Protein AF-A0A137R0L0-F1 (afdb_monomer)

Foldseek 3Di:
DKDKDDDQWDKDQFDPQDDVGIDIDGPDPPIDIDDDDDDDDDDDDAAADLAFDKDWDDDDPDDIDIDGGSHDPVDPRSDDDRDDDDDDD

Solvent-accessible surface area (backbone atoms only — not comparable to full-atom values): 6062 Å² total; per-residue (Å²): 106,79,47,80,44,73,56,58,71,42,71,54,70,82,36,91,88,34,79,94,29,37,55,78,49,63,77,38,91,78,42,42,79,46,69,76,80,91,81,92,79,83,88,90,82,77,74,65,31,49,46,84,42,76,48,74,48,63,62,86,91,50,75,72,47,77,48,76,64,39,40,35,83,92,49,90,48,67,64,78,73,95,79,71,84,87,73,90,128

Secondary structure (DSSP, 8-state):
-EEEESS-EEEPPP-TTSGGG--EEE-STT-EEEE---SS------PPBSS---EEE--TTSPPEEE---B-SS---S---S-------

Mean predicted aligned error: 5.38 Å

Radius of gyration: 14.44 Å; Cα contacts (8 Å, |Δi|>4): 110; chains: 1; bounding box: 40×31×35 Å

pLDDT: mean 86.38, std 8.69, range [53.81, 95.69]

Sequence (89 aa):
MIHYLGEGWSRSSFNDLDFRGSHIIAQDPEATAIVEFRGVAVYFLSPLWPWSVTTQVQLDSQPFTTIIPSRDFCSDNLYGDETVKSHVV

Structure (mmCIF, N/CA/C/O backbone):
data_AF-A0A137R0L0-F1
#
_entry.id   AF-A0A137R0L0-F1
#
loop_
_atom_site.group_PDB
_atom_site.id
_atom_site.type_symbol
_atom_site.label_atom_id
_atom_site.label_alt_id
_atom_site.label_comp_id
_atom_site.label_asym_id
_atom_site.label_entity_id
_atom_site.label_seq_id
_atom_site.pdbx_PDB_ins_code
_atom_site.Cartn_x
_atom_site.Cartn_y
_atom_site.Cartn_z
_atom_site.occupancy
_atom_site.B_iso_or_equiv
_atom_site.auth_seq_id
_atom_site.auth_comp_id
_atom_site.auth_asym_id
_atom_site.auth_atom_id
_atom_site.pdbx_PDB_model_num
ATOM 1 N N . MET A 1 1 ? -14.490 0.515 -4.375 1.00 83.06 1 MET A N 1
ATOM 2 C CA . MET A 1 1 ? -13.817 1.752 -4.841 1.00 83.06 1 MET A CA 1
ATOM 3 C C . MET A 1 1 ? -12.786 2.114 -3.782 1.00 83.06 1 MET A C 1
ATOM 5 O O . MET A 1 1 ? -13.015 1.744 -2.639 1.00 83.06 1 MET A O 1
ATOM 9 N N . ILE A 1 2 ? -11.659 2.734 -4.146 1.00 91.75 2 ILE A N 1
ATOM 10 C CA . ILE A 1 2 ? -10.654 3.187 -3.169 1.00 91.75 2 ILE A CA 1
ATOM 11 C C . ILE A 1 2 ? -10.811 4.699 -2.992 1.00 91.75 2 ILE A C 1
ATOM 13 O O . ILE A 1 2 ? -10.865 5.416 -3.991 1.00 91.75 2 ILE A O 1
ATOM 17 N N . HIS A 1 3 ? -10.903 5.164 -1.748 1.00 95.00 3 HIS A N 1
ATOM 18 C CA . HIS A 1 3 ? -10.908 6.580 -1.385 1.00 95.00 3 HIS A CA 1
ATOM 19 C C . HIS A 1 3 ? -9.542 6.956 -0.816 1.00 95.00 3 HIS A C 1
ATOM 21 O O . HIS A 1 3 ? -9.046 6.282 0.082 1.00 95.00 3 HIS A O 1
ATOM 27 N N . TYR A 1 4 ? -8.945 8.025 -1.332 1.00 95.38 4 TYR A N 1
ATOM 28 C CA . TYR A 1 4 ? -7.640 8.516 -0.896 1.00 95.38 4 TYR A CA 1
ATOM 29 C C . TYR A 1 4 ? -7.833 9.773 -0.043 1.00 95.38 4 TYR A C 1
ATOM 31 O O . TYR A 1 4 ? -8.471 10.725 -0.492 1.00 95.38 4 TYR A O 1
ATOM 39 N N . LEU A 1 5 ? -7.320 9.754 1.186 1.00 95.69 5 LEU A N 1
ATOM 40 C CA . LEU A 1 5 ? -7.323 10.868 2.134 1.00 95.69 5 LEU A CA 1
ATOM 41 C C . LEU A 1 5 ? -5.883 11.319 2.414 1.00 95.69 5 LEU A C 1
ATOM 43 O O . LEU A 1 5 ? -4.964 10.499 2.370 1.00 95.69 5 LEU A O 1
ATOM 47 N N . GLY A 1 6 ? -5.699 12.597 2.743 1.00 92.88 6 GLY A N 1
ATOM 48 C CA . GLY A 1 6 ? -4.375 13.209 2.912 1.00 92.88 6 GLY A CA 1
ATOM 49 C C . GLY A 1 6 ? -3.808 13.769 1.606 1.00 92.88 6 GLY A C 1
ATOM 50 O O . GLY A 1 6 ? -4.492 13.787 0.577 1.00 92.88 6 GLY A O 1
ATOM 51 N N . GLU A 1 7 ? -2.570 14.256 1.657 1.00 93.25 7 GLU A N 1
ATOM 52 C CA . GLU A 1 7 ? -1.888 14.851 0.506 1.00 93.25 7 GLU A CA 1
ATOM 53 C C . GLU A 1 7 ? -0.885 13.873 -0.129 1.00 93.25 7 GLU A C 1
ATOM 55 O O . GLU A 1 7 ? -0.764 12.713 0.259 1.00 93.25 7 GLU A O 1
ATOM 60 N N . GLY A 1 8 ? -0.195 14.307 -1.186 1.00 92.06 8 GLY A N 1
ATOM 61 C CA . GLY A 1 8 ? 0.912 13.543 -1.770 1.00 92.06 8 GLY A CA 1
ATOM 62 C C . GLY A 1 8 ? 0.524 12.293 -2.567 1.00 92.06 8 GLY A C 1
ATOM 63 O O . GLY A 1 8 ? 1.419 11.588 -3.029 1.00 92.06 8 GLY A O 1
ATOM 64 N N . TRP A 1 9 ? -0.770 12.019 -2.765 1.00 95.00 9 TRP A N 1
ATOM 65 C CA . TRP A 1 9 ? -1.235 10.969 -3.669 1.00 95.00 9 TRP A CA 1
ATOM 66 C C . TRP A 1 9 ? -0.956 11.338 -5.123 1.00 95.00 9 TRP A C 1
ATOM 68 O O . TRP A 1 9 ? -1.432 12.352 -5.635 1.00 95.00 9 TRP A O 1
ATOM 78 N N . SER A 1 10 ? -0.226 10.475 -5.816 1.00 94.50 10 SER A N 1
ATOM 79 C CA . SER A 1 10 ? 0.051 10.621 -7.239 1.00 94.50 10 SER A CA 1
ATOM 80 C C . SER A 1 10 ? -0.074 9.281 -7.947 1.00 94.50 10 SER A C 1
ATOM 82 O O . SER A 1 10 ? 0.098 8.213 -7.358 1.00 94.50 10 SER A O 1
ATOM 84 N N . ARG A 1 11 ? -0.432 9.3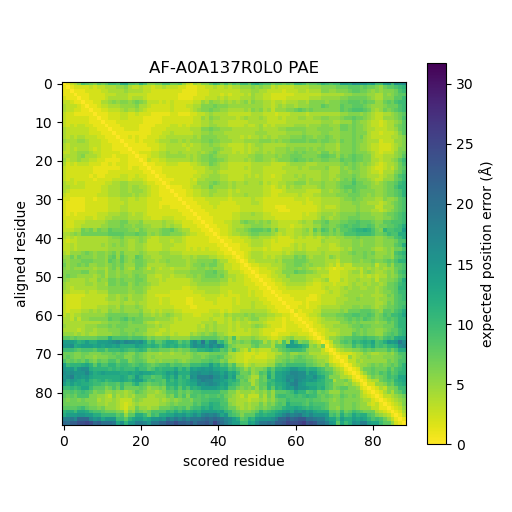39 -9.227 1.00 94.25 11 ARG A N 1
ATOM 85 C CA . ARG A 1 11 ? -0.439 8.171 -10.102 1.00 94.25 11 ARG A CA 1
ATOM 86 C C . ARG A 1 11 ? 0.938 8.024 -10.732 1.00 94.25 11 ARG A C 1
ATOM 88 O O . ARG A 1 11 ? 1.479 9.021 -11.207 1.00 94.25 11 ARG A O 1
ATOM 95 N N . SER A 1 12 ? 1.469 6.805 -10.752 1.00 91.50 12 SER A N 1
ATOM 96 C CA . SER A 1 12 ? 2.730 6.508 -11.429 1.00 91.50 12 SER A CA 1
ATOM 97 C C . SER A 1 12 ? 2.627 6.736 -12.942 1.00 91.50 12 SER A C 1
ATOM 99 O O . SER A 1 12 ? 1.534 6.839 -13.521 1.00 91.50 12 SER A O 1
ATOM 101 N N . S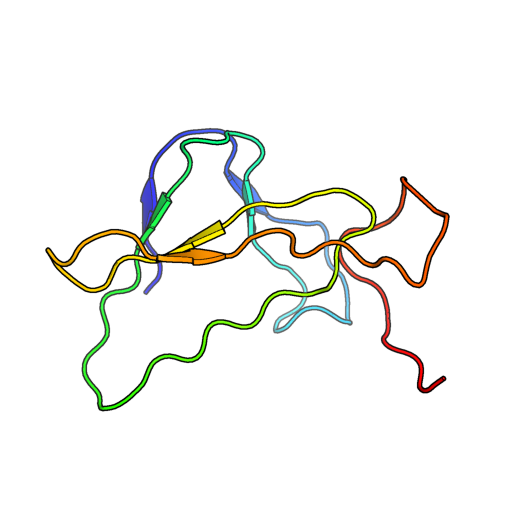ER A 1 13 ? 3.785 6.820 -13.594 1.00 92.75 13 SER A N 1
ATOM 102 C CA . SER A 1 13 ? 3.882 6.687 -15.046 1.00 92.75 13 SER A CA 1
ATOM 103 C C . SER A 1 13 ? 3.390 5.307 -15.498 1.00 92.75 13 SER A C 1
ATOM 105 O O . SER A 1 13 ? 3.207 4.388 -14.699 1.00 92.75 13 SER A O 1
ATOM 107 N N . PHE A 1 14 ? 3.135 5.162 -16.800 1.00 94.50 14 PHE A N 1
ATOM 108 C CA . PHE A 1 14 ? 2.719 3.870 -17.327 1.00 94.50 14 PHE A CA 1
ATOM 109 C C . PHE A 1 14 ? 3.847 2.834 -17.196 1.00 94.50 14 PHE A C 1
ATOM 111 O O . PHE A 1 14 ? 4.964 3.101 -17.639 1.00 94.50 14 PHE A O 1
ATOM 118 N N . ASN A 1 15 ? 3.530 1.655 -16.663 1.00 91.25 15 ASN A N 1
ATOM 119 C CA . ASN A 1 15 ? 4.422 0.502 -16.598 1.00 91.25 15 ASN A CA 1
ATOM 120 C C . ASN A 1 15 ? 3.625 -0.789 -16.844 1.00 91.25 15 ASN A C 1
ATOM 122 O O . ASN A 1 15 ? 2.621 -1.057 -16.190 1.00 91.25 15 ASN A O 1
ATOM 126 N N . ASP A 1 16 ? 4.071 -1.608 -17.788 1.00 93.25 16 ASP A N 1
ATOM 127 C CA . ASP A 1 16 ? 3.439 -2.861 -18.207 1.00 93.25 16 ASP A CA 1
ATOM 128 C C . ASP A 1 16 ? 3.488 -3.971 -17.140 1.00 93.25 16 ASP A C 1
ATOM 130 O O . ASP A 1 16 ? 2.766 -4.966 -17.246 1.00 93.25 16 ASP A O 1
ATOM 134 N N . LEU A 1 17 ? 4.287 -3.789 -16.087 1.00 89.62 17 LEU A N 1
ATOM 135 C CA . LEU A 1 17 ? 4.292 -4.641 -14.898 1.00 89.62 17 LEU A CA 1
ATOM 136 C C . LEU A 1 17 ? 3.174 -4.284 -13.903 1.00 89.62 17 LEU A C 1
ATOM 138 O O . LEU A 1 17 ? 2.816 -5.117 -13.070 1.00 89.62 17 LEU A O 1
ATOM 142 N N . ASP A 1 18 ? 2.598 -3.082 -13.992 1.00 88.69 18 ASP A N 1
ATOM 143 C CA . ASP A 1 18 ? 1.504 -2.662 -13.122 1.00 88.69 18 ASP A CA 1
ATOM 144 C C . ASP A 1 18 ? 0.163 -3.218 -13.610 1.00 88.69 18 ASP A C 1
ATOM 146 O O . ASP A 1 18 ? -0.174 -3.207 -14.801 1.00 88.69 18 ASP A O 1
ATOM 150 N N . PHE A 1 19 ? -0.691 -3.630 -12.671 1.00 86.19 19 PHE A N 1
ATOM 151 C CA . PHE A 1 19 ? -2.059 -4.004 -13.009 1.00 86.19 19 PHE A CA 1
ATOM 152 C C . PHE A 1 19 ? -2.796 -2.810 -13.631 1.00 86.19 19 PHE A C 1
ATOM 154 O O . PHE A 1 19 ? -2.975 -1.772 -12.999 1.00 86.19 19 PHE A O 1
ATOM 161 N N . ARG A 1 20 ? -3.258 -2.974 -14.878 1.00 90.69 20 ARG A N 1
ATOM 162 C CA . ARG A 1 20 ? -3.859 -1.901 -15.698 1.00 90.69 20 ARG A CA 1
ATOM 163 C C . ARG A 1 20 ? -2.906 -0.732 -15.998 1.00 90.69 20 ARG A C 1
ATOM 165 O O . ARG A 1 20 ? -3.374 0.350 -16.351 1.00 90.69 20 ARG A O 1
ATOM 172 N N . GLY A 1 21 ? -1.598 -0.968 -15.921 1.00 93.50 21 GLY A N 1
ATOM 173 C CA . GLY A 1 21 ? -0.566 -0.094 -16.465 1.00 93.50 21 GLY A CA 1
ATOM 174 C C . GLY A 1 21 ? -0.085 1.029 -15.554 1.00 93.50 21 GLY A C 1
ATOM 175 O O . GLY A 1 21 ? 0.703 1.832 -16.016 1.00 93.50 21 GLY A O 1
ATOM 176 N N . SER A 1 22 ? -0.569 1.157 -14.318 1.00 93.19 22 SER A N 1
ATOM 177 C CA . SER A 1 22 ? -0.084 2.166 -13.357 1.00 93.19 22 SER A CA 1
ATOM 178 C C . SER A 1 22 ? -0.593 1.848 -11.952 1.00 93.19 22 SER A C 1
ATOM 180 O O . SER A 1 22 ? -1.659 1.237 -11.829 1.00 93.19 22 SER A O 1
ATOM 182 N N . HIS A 1 23 ? 0.020 2.412 -10.922 1.00 90.31 23 HIS A N 1
ATOM 183 C CA . HIS A 1 23 ? -0.461 2.358 -9.544 1.00 90.31 23 HIS A CA 1
ATOM 184 C C . HIS A 1 23 ? -0.532 3.763 -8.918 1.00 90.31 23 HIS A C 1
ATOM 186 O O . HIS A 1 23 ? -0.281 4.777 -9.572 1.00 90.31 23 HIS A O 1
ATOM 192 N N . ILE A 1 24 ? -0.969 3.824 -7.659 1.00 92.19 24 ILE A N 1
ATOM 193 C CA . ILE A 1 24 ? -1.068 5.057 -6.875 1.00 92.19 24 ILE 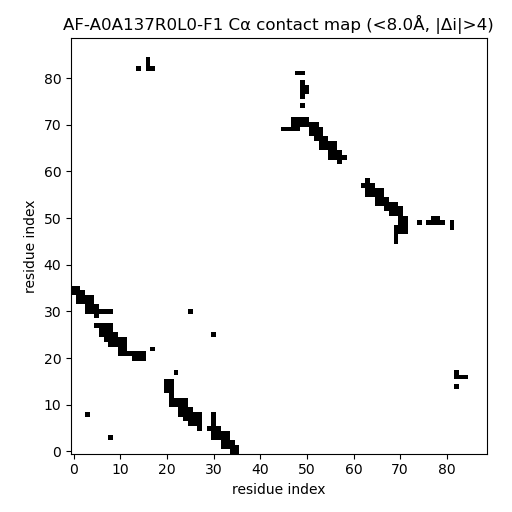A CA 1
ATOM 194 C C . ILE A 1 24 ? -0.055 4.975 -5.732 1.00 92.19 24 ILE A C 1
ATOM 196 O O . ILE A 1 24 ? -0.020 3.970 -5.024 1.00 92.19 24 ILE A O 1
ATOM 200 N N . ILE A 1 25 ? 0.737 6.029 -5.551 1.00 89.25 25 ILE A N 1
ATOM 201 C CA . ILE A 1 25 ? 1.747 6.160 -4.498 1.00 89.25 25 ILE A CA 1
ATOM 202 C C . ILE A 1 25 ? 1.486 7.429 -3.681 1.00 89.25 25 ILE A C 1
ATOM 204 O O . ILE A 1 25 ? 1.027 8.436 -4.227 1.00 89.25 25 ILE A O 1
ATOM 208 N N . ALA A 1 26 ? 1.773 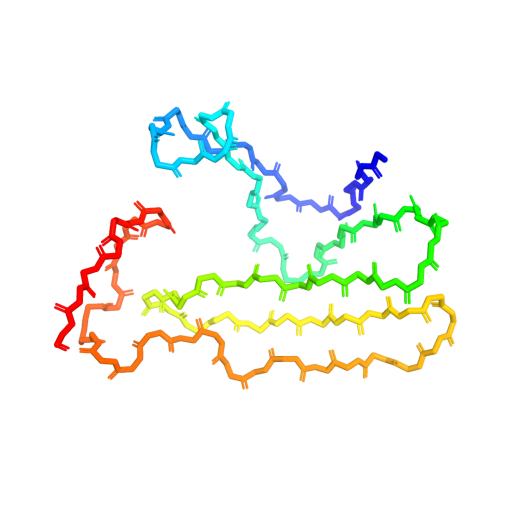7.380 -2.381 1.00 91.31 26 ALA A N 1
ATOM 209 C CA . ALA A 1 26 ? 1.763 8.540 -1.496 1.00 91.31 26 ALA A CA 1
ATOM 210 C C . ALA A 1 26 ? 3.172 8.835 -0.982 1.00 91.31 26 ALA A C 1
ATOM 212 O O . ALA A 1 26 ? 3.928 7.916 -0.673 1.00 91.31 26 ALA A O 1
ATOM 213 N N . GLN A 1 27 ? 3.500 10.121 -0.871 1.00 87.88 27 GLN A N 1
ATOM 214 C CA . GLN A 1 27 ? 4.734 10.597 -0.231 1.00 87.88 27 GLN A CA 1
ATOM 215 C C . GLN A 1 27 ? 4.490 11.171 1.174 1.00 87.88 27 GLN A C 1
ATOM 217 O O . GLN A 1 27 ? 5.439 11.351 1.934 1.00 87.88 27 GLN A O 1
ATOM 222 N N . ASP A 1 28 ? 3.232 11.455 1.513 1.00 90.88 28 ASP A N 1
ATOM 223 C CA . ASP A 1 28 ? 2.818 11.901 2.842 1.00 90.88 28 ASP A CA 1
ATOM 224 C C . ASP A 1 28 ? 2.689 10.680 3.778 1.00 90.88 28 ASP A C 1
ATOM 226 O O . ASP A 1 28 ? 1.938 9.754 3.454 1.00 90.88 28 ASP A O 1
ATOM 230 N N . PRO A 1 29 ? 3.414 10.633 4.914 1.00 88.56 29 PRO A N 1
ATOM 231 C CA . PRO A 1 29 ? 3.352 9.513 5.854 1.00 88.56 29 PRO A CA 1
ATOM 232 C C . PRO A 1 29 ? 1.980 9.335 6.525 1.00 88.56 29 PRO A C 1
ATOM 234 O O . PRO A 1 29 ? 1.706 8.248 7.025 1.00 88.56 29 PRO A O 1
ATOM 237 N N . GLU A 1 30 ? 1.121 10.359 6.516 1.00 90.88 30 GLU A N 1
ATOM 238 C CA . GLU A 1 30 ? -0.231 10.309 7.092 1.00 90.88 30 GLU A CA 1
ATOM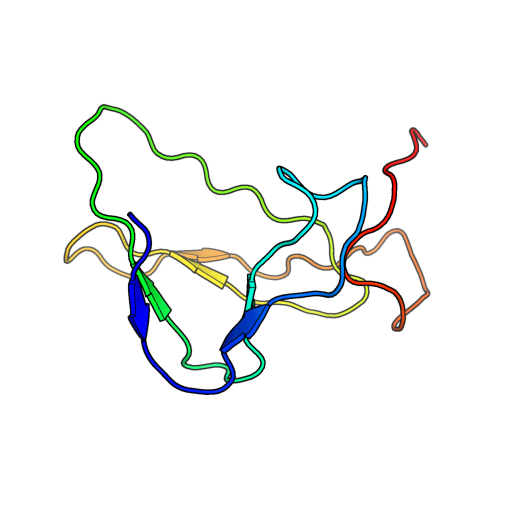 239 C C . GLU A 1 30 ? -1.315 9.995 6.037 1.00 90.88 30 GLU A C 1
ATOM 241 O O . GLU A 1 30 ? -2.515 9.944 6.335 1.00 90.88 30 GLU A O 1
ATOM 246 N N . ALA A 1 31 ? -0.914 9.768 4.782 1.00 94.31 31 ALA A N 1
ATOM 247 C CA . ALA A 1 31 ? -1.831 9.451 3.698 1.00 94.31 31 ALA A CA 1
ATOM 248 C C . ALA A 1 31 ? -2.559 8.118 3.939 1.00 94.31 31 ALA A C 1
ATOM 250 O O . ALA A 1 31 ? -1.953 7.088 4.232 1.00 94.31 31 ALA A O 1
ATOM 251 N N . THR A 1 32 ? -3.882 8.114 3.756 1.00 94.88 32 THR A 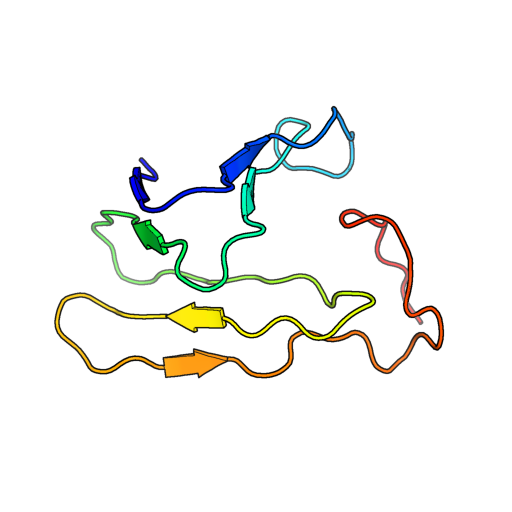N 1
ATOM 252 C CA . THR A 1 32 ? -4.732 6.944 4.026 1.00 94.88 32 THR A CA 1
ATOM 253 C C . THR A 1 32 ? -5.528 6.529 2.790 1.00 94.88 32 THR A C 1
ATOM 255 O O . THR A 1 32 ? -6.203 7.352 2.171 1.00 94.88 32 THR A O 1
ATOM 258 N N . ALA A 1 33 ? -5.489 5.240 2.444 1.00 94.62 33 ALA A N 1
ATOM 259 C CA . ALA A 1 33 ? -6.336 4.643 1.412 1.00 94.62 33 ALA A CA 1
ATOM 260 C C . ALA A 1 33 ? -7.426 3.773 2.055 1.00 94.62 33 ALA A C 1
ATOM 262 O O . ALA A 1 33 ? -7.128 2.823 2.776 1.00 94.62 33 ALA A O 1
ATOM 263 N N . ILE A 1 34 ? -8.692 4.082 1.773 1.00 95.12 34 ILE A N 1
ATOM 264 C CA . ILE A 1 34 ? -9.861 3.402 2.338 1.00 95.12 34 ILE A CA 1
ATOM 265 C C . ILE A 1 34 ? -10.541 2.572 1.256 1.00 95.12 34 ILE A C 1
ATOM 267 O O . ILE A 1 34 ? -10.872 3.074 0.179 1.00 95.12 34 ILE A O 1
ATOM 271 N N . VAL A 1 35 ? -10.796 1.302 1.563 1.00 94.06 35 VAL A N 1
ATOM 272 C CA . VAL A 1 35 ? -11.578 0.398 0.719 1.00 94.06 35 VAL A CA 1
ATOM 273 C C . VAL A 1 35 ? -12.795 -0.076 1.490 1.00 94.06 35 VAL A C 1
ATOM 275 O O . VAL A 1 35 ? -12.674 -0.821 2.456 1.00 94.06 35 VAL A O 1
ATOM 278 N N . GLU A 1 36 ? -13.978 0.302 1.015 1.00 94.31 36 GLU A N 1
ATOM 279 C CA . GLU A 1 36 ? -15.225 -0.299 1.478 1.00 94.31 36 GLU A CA 1
ATOM 280 C C . GLU A 1 36 ? -15.450 -1.624 0.743 1.00 94.31 36 GLU A C 1
ATOM 282 O O . GLU A 1 36 ? -15.534 -1.672 -0.492 1.00 94.31 36 GLU A O 1
ATOM 287 N N . PHE A 1 37 ? -15.524 -2.715 1.504 1.00 91.19 37 PH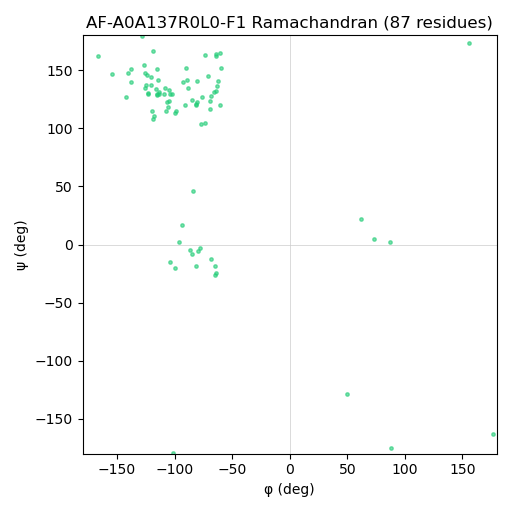E A N 1
ATOM 288 C CA . PHE A 1 37 ? -15.641 -4.069 0.976 1.00 91.19 37 PHE A CA 1
ATOM 289 C C . PHE A 1 37 ? -16.656 -4.892 1.772 1.00 91.19 37 PHE A C 1
ATOM 291 O O . PHE A 1 37 ? -16.688 -4.851 2.998 1.00 91.19 37 PHE A O 1
ATOM 298 N N . ARG A 1 38 ? -17.460 -5.695 1.065 1.00 94.31 38 ARG A N 1
ATOM 299 C CA . ARG A 1 38 ? -18.345 -6.702 1.658 1.00 94.31 38 ARG A CA 1
ATOM 300 C C . ARG A 1 38 ? -17.934 -8.081 1.159 1.00 94.31 38 ARG A C 1
ATOM 302 O O . ARG A 1 38 ? -18.152 -8.410 -0.004 1.00 94.31 38 ARG A O 1
ATOM 309 N N . GLY A 1 39 ? -17.381 -8.896 2.047 1.00 91.94 39 GLY A N 1
ATOM 310 C CA . GLY A 1 39 ? -16.964 -10.262 1.752 1.00 91.94 39 GLY A CA 1
ATOM 311 C C . GLY A 1 39 ? -16.284 -10.904 2.954 1.00 91.94 39 GLY A C 1
ATOM 312 O O . GLY A 1 39 ? -16.439 -10.432 4.075 1.00 91.94 39 GLY A O 1
ATOM 313 N N . VAL A 1 40 ? -15.558 -11.997 2.721 1.00 94.94 40 VAL A N 1
ATOM 314 C CA . VAL A 1 40 ? -14.975 -12.814 3.801 1.00 94.94 40 VAL A CA 1
ATOM 315 C C . VAL A 1 40 ? -13.498 -12.530 4.066 1.00 94.94 40 VAL A C 1
ATOM 317 O O . VAL A 1 40 ? -13.008 -12.865 5.139 1.00 94.94 40 VAL A O 1
ATOM 320 N N . ALA A 1 41 ? -12.783 -11.942 3.103 1.00 91.38 41 ALA A N 1
ATOM 321 C CA . ALA A 1 41 ? -11.352 -11.692 3.220 1.00 91.38 41 ALA A CA 1
ATOM 322 C C . ALA A 1 41 ? -10.901 -10.521 2.342 1.00 91.38 41 ALA A C 1
ATOM 324 O O . ALA A 1 41 ? -11.404 -10.333 1.233 1.00 91.38 41 ALA A O 1
ATOM 325 N N . VAL A 1 42 ? -9.902 -9.791 2.838 1.00 88.88 42 VAL A N 1
ATOM 326 C CA . VAL A 1 42 ? -9.105 -8.813 2.094 1.00 88.88 42 VAL A CA 1
ATOM 327 C C . VAL A 1 42 ? -7.648 -9.240 2.218 1.00 88.88 42 VAL A C 1
ATOM 329 O O . VAL A 1 42 ? -7.171 -9.492 3.322 1.00 88.88 42 VAL A O 1
ATOM 332 N N . TYR A 1 43 ? -6.949 -9.331 1.090 1.00 87.75 43 TYR A N 1
ATOM 333 C CA . TYR A 1 43 ? -5.521 -9.626 1.055 1.00 87.75 43 TYR A CA 1
ATOM 334 C C . TYR A 1 43 ? -4.766 -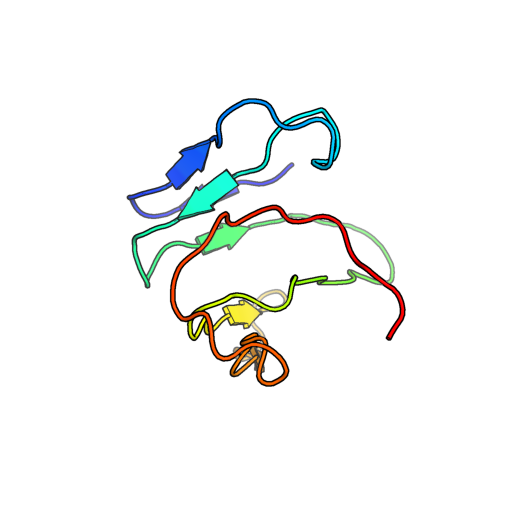8.346 0.721 1.00 87.75 43 TYR A C 1
ATOM 336 O O . TYR A 1 43 ? -4.965 -7.767 -0.346 1.00 87.75 43 TYR A O 1
ATOM 344 N N . PHE A 1 44 ? -3.911 -7.910 1.639 1.00 85.62 44 PHE A N 1
ATOM 345 C CA . PHE A 1 44 ? -2.966 -6.830 1.398 1.00 85.62 44 PHE A CA 1
ATOM 346 C C . PHE A 1 44 ? -1.656 -7.432 0.885 1.00 85.62 44 PHE A C 1
ATOM 348 O O . PHE A 1 44 ? -1.047 -8.257 1.566 1.00 85.62 44 PHE A O 1
ATOM 355 N N . LEU A 1 45 ? -1.246 -7.041 -0.321 1.00 81.94 45 LEU A N 1
ATOM 356 C CA . LEU A 1 45 ? 0.033 -7.425 -0.910 1.00 81.94 45 LEU A CA 1
ATOM 357 C C . LEU A 1 45 ? 0.879 -6.164 -1.066 1.00 81.94 45 LEU A C 1
ATOM 359 O O . LEU A 1 45 ? 0.416 -5.189 -1.653 1.00 81.94 45 LEU A O 1
ATOM 363 N N . SER A 1 46 ? 2.110 -6.202 -0.563 1.00 78.94 46 SER A N 1
ATOM 364 C CA . SER A 1 46 ? 3.102 -5.144 -0.764 1.00 78.94 46 SER A CA 1
ATOM 365 C C . SER A 1 46 ? 4.323 -5.739 -1.455 1.00 78.94 46 SER A C 1
ATOM 367 O O . SER A 1 46 ? 4.754 -6.825 -1.053 1.00 78.94 46 SER A O 1
ATOM 369 N N . PRO A 1 47 ? 4.911 -5.052 -2.452 1.00 76.50 47 PRO A N 1
ATOM 370 C CA . PRO A 1 47 ? 6.248 -5.398 -2.900 1.00 76.50 47 PRO A CA 1
ATOM 371 C C . PRO A 1 47 ? 7.256 -5.167 -1.766 1.00 76.50 47 PRO A C 1
ATOM 373 O O . PRO A 1 47 ? 6.976 -4.460 -0.788 1.00 76.50 47 PRO A O 1
ATOM 376 N N . LEU A 1 48 ? 8.428 -5.780 -1.907 1.00 81.94 48 LEU A N 1
ATOM 377 C CA . LEU A 1 48 ? 9.598 -5.411 -1.125 1.00 81.94 48 LEU A CA 1
ATOM 378 C C . LEU A 1 48 ? 10.236 -4.187 -1.788 1.00 81.94 48 LEU A C 1
ATOM 380 O O . LEU A 1 48 ? 10.575 -4.222 -2.967 1.00 81.94 48 LEU A O 1
ATOM 384 N N . TRP A 1 49 ? 10.346 -3.099 -1.036 1.00 83.62 49 TRP A N 1
ATOM 385 C CA . TRP A 1 49 ? 10.805 -1.801 -1.520 1.00 83.62 49 TRP A CA 1
ATOM 386 C C . TRP A 1 49 ? 12.328 -1.651 -1.375 1.00 83.62 49 TRP A C 1
ATOM 388 O O . TRP A 1 49 ? 12.899 -2.201 -0.430 1.00 83.62 49 TRP A O 1
ATOM 398 N N . PRO A 1 50 ? 13.003 -0.848 -2.220 1.00 81.75 50 PRO A N 1
ATOM 399 C CA . PRO A 1 50 ? 14.438 -0.568 -2.059 1.00 81.75 50 PRO A CA 1
ATOM 400 C C . PRO A 1 50 ? 14.741 0.190 -0.750 1.00 81.75 50 PRO A C 1
ATOM 402 O O . PRO A 1 50 ? 15.836 0.102 -0.189 1.00 81.75 50 PRO A O 1
ATOM 405 N N . TRP A 1 51 ? 13.743 0.908 -0.225 1.00 80.69 51 TRP A N 1
ATOM 406 C CA . TRP A 1 51 ? 13.784 1.655 1.031 1.00 80.69 51 TRP A CA 1
ATOM 407 C C . TRP A 1 51 ? 12.745 1.149 2.040 1.00 80.69 51 TRP A C 1
ATOM 409 O O . TRP A 1 51 ? 11.831 0.394 1.717 1.00 80.69 51 TRP A O 1
ATOM 419 N N . SER A 1 52 ? 12.885 1.562 3.302 1.00 83.62 52 SER A N 1
ATOM 420 C CA . SER A 1 52 ? 11.944 1.183 4.358 1.00 83.62 52 SER A CA 1
ATOM 421 C C . SER A 1 52 ? 10.588 1.850 4.158 1.00 83.62 52 SER A C 1
ATOM 423 O O . SER A 1 52 ? 10.471 3.069 4.267 1.00 83.62 52 SER A O 1
ATOM 425 N N . VAL A 1 53 ? 9.562 1.031 3.942 1.00 84.81 53 VAL A N 1
ATOM 426 C CA . VAL A 1 53 ? 8.158 1.446 3.955 1.00 84.81 53 VAL A CA 1
ATOM 427 C C . VAL A 1 53 ? 7.459 0.777 5.134 1.00 84.81 53 VAL A C 1
ATOM 429 O O . VAL A 1 53 ? 7.554 -0.441 5.326 1.00 84.81 53 VAL A O 1
ATOM 432 N N . THR A 1 54 ? 6.762 1.593 5.920 1.00 88.00 54 THR A N 1
ATOM 433 C CA . THR A 1 54 ? 5.874 1.153 6.997 1.00 88.00 54 THR A CA 1
ATOM 434 C C . THR A 1 54 ? 4.441 1.327 6.527 1.00 88.00 54 THR A C 1
ATOM 436 O O . THR A 1 54 ? 4.088 2.382 6.009 1.00 88.00 54 THR A O 1
ATOM 439 N N . THR A 1 55 ? 3.606 0.312 6.727 1.00 88.94 55 THR A N 1
ATOM 440 C CA . THR A 1 55 ? 2.177 0.394 6.407 1.00 88.94 55 THR A CA 1
ATOM 441 C C . THR A 1 55 ? 1.362 0.045 7.636 1.00 88.94 55 THR A C 1
ATOM 443 O O . THR A 1 55 ? 1.672 -0.913 8.337 1.00 88.94 55 THR A O 1
ATOM 446 N N . GLN A 1 56 ? 0.304 0.801 7.901 1.00 92.12 56 GLN A N 1
ATOM 447 C CA . GLN A 1 56 ? -0.680 0.458 8.920 1.00 92.12 56 GLN A CA 1
ATOM 448 C C . GLN A 1 56 ? -1.974 0.019 8.246 1.00 92.12 56 GLN A C 1
ATOM 450 O O . GLN A 1 56 ? -2.439 0.654 7.303 1.00 92.12 56 GLN A O 1
ATOM 455 N N . VAL A 1 57 ? -2.546 -1.082 8.727 1.00 92.19 57 VAL A N 1
ATOM 456 C CA . VAL A 1 57 ? -3.838 -1.591 8.263 1.00 92.19 57 VAL A CA 1
ATOM 457 C C . VAL A 1 57 ? -4.823 -1.539 9.416 1.00 92.19 57 VAL A C 1
ATOM 459 O O . VAL A 1 57 ? -4.517 -1.966 10.530 1.00 92.19 57 VAL A O 1
ATOM 462 N N . GLN A 1 58 ? -6.018 -1.036 9.134 1.00 94.25 58 GLN A N 1
ATOM 463 C CA . GLN A 1 58 ? -7.132 -0.995 10.066 1.00 94.25 58 GLN A CA 1
ATOM 464 C C . GLN A 1 58 ? -8.346 -1.663 9.426 1.00 94.25 58 GLN A C 1
ATOM 466 O O . GLN A 1 58 ? -8.646 -1.413 8.259 1.00 94.25 58 GLN A O 1
ATOM 471 N N . LEU A 1 59 ? -9.035 -2.513 10.188 1.00 93.50 59 LEU A N 1
ATOM 472 C CA . LEU A 1 59 ? -10.324 -3.074 9.795 1.00 93.50 59 LEU A CA 1
ATOM 473 C C . LEU A 1 59 ? -11.415 -2.414 10.635 1.00 93.50 59 LEU A C 1
ATOM 475 O O . LEU A 1 59 ? -11.446 -2.590 11.853 1.00 93.50 59 LEU A O 1
ATOM 479 N N . ASP A 1 60 ? -12.297 -1.660 9.985 1.00 92.25 60 ASP A N 1
ATOM 480 C CA . ASP A 1 60 ? -13.351 -0.886 10.641 1.00 92.25 60 ASP A CA 1
ATOM 481 C C . ASP A 1 60 ? -12.789 -0.040 11.803 1.00 92.25 60 ASP A C 1
ATOM 483 O O . ASP A 1 60 ? -11.815 0.689 11.641 1.00 92.25 60 ASP A O 1
ATOM 487 N N . SER A 1 61 ? -13.377 -0.138 12.996 1.00 91.94 61 SER A N 1
ATOM 488 C CA . SER A 1 61 ? -12.931 0.579 14.199 1.00 91.94 61 SER A CA 1
ATOM 489 C C . SER A 1 61 ? -11.962 -0.225 15.078 1.00 91.94 61 SER A C 1
ATOM 491 O O . SER A 1 61 ? -11.805 0.088 16.258 1.00 91.94 61 SER A O 1
ATOM 493 N N . GLN A 1 62 ? -11.346 -1.288 14.552 1.00 94.44 62 GLN A N 1
ATOM 494 C CA . GLN A 1 62 ? -10.355 -2.072 15.295 1.00 94.44 62 GLN A CA 1
ATOM 495 C C . GLN A 1 62 ? -9.023 -1.311 15.433 1.00 94.44 62 GLN A C 1
ATOM 497 O O . GLN A 1 62 ? -8.782 -0.349 14.703 1.00 94.44 62 GLN A O 1
ATOM 502 N N . PRO A 1 63 ? -8.131 -1.712 16.355 1.00 95.38 63 PRO A N 1
ATOM 503 C CA . PRO A 1 63 ? -6.789 -1.143 16.431 1.00 95.38 63 PRO A CA 1
ATOM 504 C C . PRO A 1 63 ? -5.984 -1.341 15.139 1.00 95.38 63 PRO A C 1
ATOM 506 O O . PRO A 1 63 ? -6.167 -2.327 14.420 1.00 95.38 63 PRO A O 1
ATOM 509 N N . PHE A 1 64 ? -5.047 -0.429 14.875 1.00 93.06 64 PHE A N 1
ATOM 510 C CA . PHE A 1 64 ? -4.109 -0.565 13.762 1.00 93.06 64 PHE A CA 1
ATOM 511 C C . PHE A 1 64 ? -3.209 -1.790 13.941 1.00 93.06 64 PHE A C 1
ATOM 513 O O . PHE A 1 64 ? -2.647 -2.024 15.011 1.00 93.06 64 PHE A O 1
ATOM 520 N N . THR A 1 65 ? -3.018 -2.531 12.855 1.00 91.88 65 THR A N 1
ATOM 521 C CA . THR A 1 65 ? -1.932 -3.499 12.708 1.00 91.88 65 THR A CA 1
ATOM 522 C C . THR A 1 65 ? -0.820 -2.845 11.903 1.00 91.88 65 THR A C 1
ATOM 524 O O . THR A 1 65 ? -1.007 -2.525 10.729 1.00 91.88 65 THR A O 1
ATOM 527 N N . THR A 1 66 ? 0.338 -2.637 12.525 1.00 88.56 66 THR A N 1
ATOM 528 C CA . THR A 1 66 ? 1.507 -2.088 11.832 1.00 88.56 66 THR A CA 1
ATOM 529 C C . THR A 1 66 ? 2.282 -3.209 11.139 1.00 88.56 66 THR A C 1
ATOM 531 O O . THR A 1 66 ? 2.715 -4.165 11.778 1.00 88.56 66 THR A O 1
ATOM 534 N N . ILE A 1 67 ? 2.486 -3.066 9.834 1.00 82.12 67 ILE A N 1
ATOM 535 C CA . ILE A 1 67 ? 3.312 -3.918 8.980 1.00 82.12 67 ILE A CA 1
ATOM 536 C C . ILE A 1 67 ? 4.650 -3.199 8.784 1.00 82.12 67 ILE A C 1
ATOM 538 O O . ILE A 1 67 ? 4.710 -2.124 8.183 1.00 82.12 67 ILE A O 1
ATOM 542 N N . ILE A 1 68 ? 5.720 -3.777 9.335 1.00 74.38 68 ILE A N 1
ATOM 543 C CA . ILE A 1 68 ? 7.064 -3.187 9.345 1.00 74.38 68 ILE A CA 1
ATOM 544 C C . ILE A 1 68 ? 8.121 -4.270 9.105 1.00 74.38 68 ILE A C 1
ATOM 546 O O . ILE A 1 68 ? 7.999 -5.353 9.680 1.00 74.38 68 ILE A O 1
ATOM 550 N N . PRO A 1 69 ? 9.237 -3.933 8.439 1.00 72.31 69 PRO A N 1
ATOM 551 C CA . PRO A 1 69 ? 9.350 -3.056 7.273 1.00 72.31 69 PRO A CA 1
ATOM 552 C C . PRO A 1 69 ? 9.187 -3.874 5.986 1.00 72.31 69 PRO A C 1
ATOM 554 O O . PRO A 1 69 ? 9.742 -4.965 5.867 1.00 72.31 69 PRO A O 1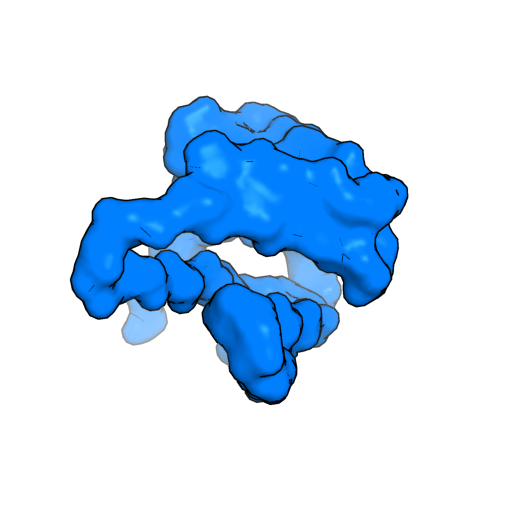
ATOM 557 N N . SER A 1 70 ? 8.511 -3.319 4.982 1.00 78.50 70 SER A N 1
ATOM 558 C CA . SER A 1 70 ? 8.409 -3.954 3.657 1.00 78.50 70 SER A CA 1
ATOM 559 C C . SER A 1 70 ? 9.627 -3.624 2.785 1.00 78.50 70 SER A C 1
ATOM 561 O O . SER A 1 70 ? 9.468 -3.220 1.640 1.00 78.50 70 SER A O 1
ATOM 563 N N . ARG A 1 71 ? 10.846 -3.725 3.335 1.00 83.31 71 ARG A N 1
ATOM 564 C CA . ARG A 1 71 ? 12.100 -3.465 2.606 1.00 83.31 71 ARG A CA 1
ATOM 565 C C . ARG A 1 71 ? 12.653 -4.759 2.012 1.00 83.31 71 ARG A C 1
ATOM 567 O O . ARG A 1 71 ? 12.672 -5.786 2.687 1.00 83.31 71 ARG A O 1
ATOM 574 N N . ASP A 1 72 ? 13.169 -4.687 0.791 1.00 80.62 72 ASP A N 1
ATOM 575 C CA . ASP A 1 72 ? 13.998 -5.734 0.208 1.00 80.62 72 ASP A CA 1
ATOM 576 C C . ASP A 1 72 ? 15.388 -5.725 0.859 1.00 80.62 72 ASP A C 1
ATOM 578 O O . ASP A 1 72 ? 16.214 -4.848 0.602 1.00 80.62 72 ASP A O 1
ATOM 582 N N . PHE A 1 73 ? 15.638 -6.691 1.744 1.00 79.88 73 PHE A N 1
ATOM 583 C CA . PHE A 1 73 ? 16.948 -6.884 2.375 1.00 79.88 73 PHE A CA 1
ATOM 584 C C . PHE A 1 73 ? 17.891 -7.763 1.548 1.00 79.88 73 PHE A C 1
ATOM 586 O O . PHE A 1 73 ? 19.047 -7.929 1.931 1.00 79.88 73 PHE A O 1
ATOM 593 N N . CYS A 1 74 ? 17.424 -8.333 0.435 1.00 76.81 74 CYS A N 1
ATOM 594 C CA . CYS A 1 74 ? 18.263 -9.086 -0.494 1.00 76.81 74 CYS A CA 1
ATOM 595 C C . CYS A 1 74 ? 18.963 -8.172 -1.513 1.00 76.81 74 CYS A C 1
ATOM 597 O O . CYS A 1 74 ? 19.842 -8.635 -2.238 1.00 76.81 74 CYS A O 1
ATOM 599 N N . SER A 1 75 ? 18.604 -6.886 -1.545 1.00 73.69 75 SER A N 1
ATOM 600 C CA . SER A 1 75 ? 19.213 -5.860 -2.385 1.00 73.69 75 SER A CA 1
ATOM 601 C C . SER A 1 75 ? 19.920 -4.796 -1.538 1.00 73.69 75 SER A C 1
ATOM 603 O O . SER A 1 75 ? 19.334 -4.194 -0.635 1.00 73.69 75 SER A O 1
ATOM 605 N N . ASP A 1 76 ? 21.178 -4.505 -1.876 1.00 73.69 76 ASP A N 1
ATOM 606 C CA . ASP A 1 76 ? 21.919 -3.360 -1.325 1.00 73.69 76 ASP A CA 1
ATOM 607 C C . ASP A 1 76 ? 21.549 -2.038 -2.018 1.00 73.69 76 ASP A C 1
ATOM 609 O O . ASP A 1 76 ? 22.000 -0.963 -1.609 1.00 73.69 76 ASP A O 1
ATOM 613 N N . ASN A 1 77 ? 20.729 -2.089 -3.074 1.00 72.50 77 ASN A N 1
ATOM 614 C CA . ASN A 1 77 ? 20.306 -0.894 -3.780 1.00 72.50 77 ASN A CA 1
ATOM 615 C C . ASN A 1 77 ? 19.214 -0.176 -2.981 1.00 72.50 77 ASN A C 1
ATOM 617 O O . ASN A 1 77 ? 18.061 -0.596 -2.955 1.00 72.50 77 ASN A O 1
ATOM 621 N N . LEU A 1 78 ? 19.601 0.919 -2.326 1.00 71.56 78 LEU A N 1
ATOM 622 C CA . LEU A 1 78 ? 18.704 1.796 -1.564 1.00 71.56 78 LEU A CA 1
ATOM 623 C C . LEU A 1 78 ? 17.888 2.745 -2.453 1.00 71.56 78 LEU A C 1
ATOM 625 O O . LEU A 1 78 ? 17.076 3.521 -1.953 1.00 71.56 78 LEU A O 1
ATOM 629 N N . TYR A 1 79 ? 18.128 2.698 -3.761 1.00 70.75 79 TYR A N 1
ATOM 630 C CA . TYR A 1 79 ? 17.471 3.505 -4.776 1.00 70.75 79 TYR A CA 1
ATOM 631 C C . TYR A 1 79 ? 16.901 2.580 -5.847 1.00 70.75 79 TYR A C 1
ATOM 633 O O . TYR A 1 79 ? 17.394 1.477 -6.061 1.00 70.75 79 TYR A O 1
ATOM 641 N N . GLY A 1 80 ? 15.872 3.012 -6.557 1.00 74.44 80 GLY A N 1
ATOM 642 C CA . GLY A 1 80 ? 15.327 2.219 -7.648 1.00 74.44 80 GLY A CA 1
ATOM 643 C C . GLY A 1 80 ? 13.881 2.551 -7.924 1.00 74.44 80 GLY A C 1
ATOM 644 O O . GLY A 1 80 ? 13.261 3.323 -7.192 1.00 74.44 80 GLY A O 1
ATOM 645 N N . ASP A 1 81 ? 13.380 1.949 -8.991 1.00 77.62 81 ASP A N 1
ATOM 646 C CA . ASP A 1 81 ? 11.991 2.094 -9.385 1.00 77.62 81 ASP A CA 1
ATOM 647 C C . ASP A 1 81 ? 11.091 1.350 -8.396 1.00 77.62 81 ASP A C 1
ATOM 649 O O . ASP A 1 81 ? 11.425 0.281 -7.878 1.00 77.62 81 ASP A O 1
ATOM 653 N N . GLU A 1 82 ? 9.921 1.919 -8.157 1.00 75.19 82 GLU A N 1
ATOM 654 C CA . GLU A 1 82 ? 8.872 1.343 -7.326 1.00 75.19 82 GLU A CA 1
ATOM 655 C C . GLU A 1 82 ? 8.283 0.046 -7.910 1.00 75.19 82 GLU A C 1
ATOM 657 O O . GLU A 1 82 ? 7.827 -0.822 -7.163 1.00 75.19 82 GLU A O 1
ATOM 662 N N . THR A 1 83 ? 8.347 -0.117 -9.236 1.00 82.62 83 THR A N 1
ATOM 663 C CA . THR A 1 83 ? 7.854 -1.298 -9.951 1.00 82.62 83 THR A CA 1
ATOM 664 C C . THR A 1 83 ? 8.998 -1.994 -10.682 1.00 82.62 83 THR A C 1
ATOM 666 O O . THR A 1 83 ? 9.464 -1.542 -11.728 1.00 82.62 83 THR A O 1
ATOM 669 N N . VAL A 1 84 ? 9.402 -3.159 -10.173 1.00 80.06 84 VAL A N 1
ATOM 670 C CA . VAL A 1 84 ? 10.444 -4.002 -10.774 1.00 80.06 84 VAL A CA 1
ATOM 671 C C . VAL A 1 84 ? 9.942 -5.422 -11.012 1.00 80.06 84 VAL A C 1
ATOM 673 O O . VAL A 1 84 ? 9.120 -5.958 -10.267 1.00 80.06 84 VAL A O 1
ATOM 676 N N . LYS A 1 85 ? 10.441 -6.061 -12.075 1.00 80.62 85 LYS A N 1
ATOM 677 C CA . LYS A 1 85 ? 10.091 -7.448 -12.390 1.00 80.62 85 LYS A CA 1
ATOM 678 C C . LYS A 1 85 ? 10.685 -8.375 -11.329 1.00 80.62 85 LYS A C 1
ATOM 680 O O . LYS A 1 85 ? 11.893 -8.352 -11.096 1.00 80.62 85 LYS A O 1
ATOM 685 N N . SER A 1 86 ? 9.854 -9.231 -10.739 1.00 71.25 86 SER A N 1
ATOM 686 C CA . SER A 1 86 ? 10.349 -10.278 -9.848 1.00 71.25 86 SER A CA 1
ATOM 687 C C . SER A 1 86 ? 11.259 -11.247 -10.610 1.00 71.25 86 SER A C 1
ATOM 689 O O . SER A 1 86 ? 11.009 -11.601 -11.766 1.00 71.25 86 SER A O 1
ATOM 691 N N . HIS A 1 87 ? 12.332 -11.681 -9.956 1.00 67.25 87 HIS A N 1
ATOM 692 C CA . HIS A 1 87 ? 13.183 -12.763 -10.429 1.00 67.25 87 HIS A CA 1
ATOM 693 C C . HIS A 1 87 ? 13.174 -13.871 -9.380 1.00 67.25 87 HIS A C 1
ATOM 695 O O . HIS A 1 87 ? 13.079 -13.606 -8.183 1.00 67.25 87 HIS A O 1
ATOM 701 N N . VAL A 1 88 ? 13.212 -15.118 -9.840 1.00 61.62 88 VAL A N 1
ATOM 702 C CA . VAL A 1 88 ? 13.457 -16.245 -8.941 1.00 61.62 88 VAL A CA 1
ATOM 703 C C . VAL A 1 88 ? 14.948 -16.228 -8.626 1.00 61.62 88 VAL A C 1
ATOM 705 O O . VAL A 1 88 ? 15.755 -16.166 -9.556 1.00 61.62 88 VAL A O 1
ATOM 708 N N . VAL A 1 89 ? 15.283 -16.245 -7.337 1.00 53.81 89 VAL A N 1
ATOM 709 C CA . VAL A 1 89 ? 16.646 -16.479 -6.842 1.00 53.81 89 VAL A CA 1
ATOM 710 C C . VAL A 1 89 ? 16.838 -17.972 -6.627 1.00 53.81 89 VAL A C 1
ATOM 712 O O . VAL A 1 89 ? 15.919 -18.592 -6.043 1.00 53.81 89 VAL A O 1
#